Protein AF-A0A7S0CQR9-F1 (afdb_monomer_lite)

Foldseek 3Di:
DPDDDDPDDDDDPDDDDDPDDDDDPDDDDDPDDDDDPDDDDDQQWDDPPHNCWIQHNVPRDIDHPDDDDDQAKDFDDPVVPTQWIQGNVPRDIDHVDDDDDDDDDDPDDDDDPDDDDDPDDDDD

Organism: Micromonas pusilla (NCBI:txid38833)

Structure (mmCIF, N/CA/C/O backbone):
data_AF-A0A7S0CQR9-F1
#
_entry.id   AF-A0A7S0CQR9-F1
#
loop_
_atom_site.group_PDB
_atom_site.id
_atom_site.type_symbol
_atom_site.label_atom_id
_atom_site.label_alt_id
_atom_site.label_comp_id
_atom_site.label_asym_id
_atom_site.label_entity_id
_atom_site.label_seq_id
_atom_site.pdbx_PDB_ins_code
_atom_site.Cartn_x
_atom_site.Cartn_y
_atom_site.Cartn_z
_atom_site.occupancy
_atom_site.B_iso_or_equiv
_atom_site.auth_seq_id
_atom_site.auth_comp_id
_atom_site.auth_asym_id
_atom_site.auth_atom_id
_atom_site.pdbx_PDB_model_num
ATOM 1 N N . SER A 1 1 ? -18.674 10.642 45.668 1.00 61.38 1 SER A N 1
ATOM 2 C CA . SER A 1 1 ? -17.948 9.730 44.762 1.00 61.38 1 SER A CA 1
ATOM 3 C C . SER A 1 1 ? -18.359 10.062 43.339 1.00 61.38 1 SER A C 1
ATOM 5 O O . SER A 1 1 ? -19.557 10.172 43.115 1.00 61.38 1 SER A O 1
ATOM 7 N N . SER A 1 2 ? -17.410 10.279 42.424 1.00 82.88 2 SER A N 1
ATOM 8 C CA . SER A 1 2 ? -17.645 10.607 41.001 1.00 82.88 2 SER A CA 1
ATOM 9 C C . SER A 1 2 ? -17.202 9.485 40.050 1.00 82.88 2 SER A C 1
ATOM 11 O O . SER A 1 2 ? -17.014 9.720 38.861 1.00 82.88 2 SER A O 1
ATOM 13 N N . THR A 1 3 ? -17.030 8.266 40.569 1.00 88.06 3 THR A N 1
ATOM 14 C CA . THR A 1 3 ? -16.577 7.097 39.804 1.00 88.06 3 THR A CA 1
ATOM 15 C C . THR A 1 3 ? -17.682 6.049 39.764 1.00 88.06 3 THR A C 1
ATOM 17 O O . THR A 1 3 ? -18.196 5.652 40.812 1.00 88.06 3 THR A O 1
ATOM 20 N N . LEU A 1 4 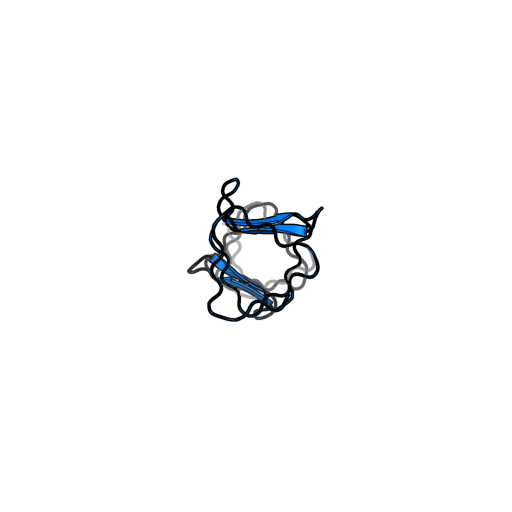? -18.024 5.577 38.564 1.00 89.38 4 LEU A N 1
ATOM 21 C CA . LEU A 1 4 ? -18.884 4.413 38.371 1.00 89.38 4 LEU A CA 1
ATOM 22 C C . LEU A 1 4 ? -18.016 3.149 38.348 1.00 89.38 4 LEU A C 1
ATOM 24 O O . LEU A 1 4 ? -17.165 3.001 37.476 1.00 89.38 4 LEU A O 1
ATOM 28 N N . ALA A 1 5 ? -18.236 2.238 39.293 1.00 93.56 5 ALA A N 1
ATOM 29 C CA . ALA A 1 5 ? -17.612 0.919 39.287 1.00 93.56 5 ALA A CA 1
ATOM 30 C C . ALA A 1 5 ? -18.598 -0.110 38.726 1.00 93.56 5 ALA A C 1
ATOM 32 O O . ALA A 1 5 ? -19.693 -0.278 39.262 1.00 93.56 5 ALA A O 1
ATOM 33 N N . VAL A 1 6 ? -18.202 -0.812 37.665 1.00 93.56 6 VAL A N 1
ATOM 34 C CA . VAL A 1 6 ? -18.960 -1.929 37.090 1.00 93.56 6 VAL A CA 1
ATOM 35 C C . VAL A 1 6 ? -18.091 -3.176 37.203 1.00 93.56 6 VAL A C 1
ATOM 37 O O . VAL A 1 6 ? -17.028 -3.249 36.597 1.00 93.56 6 VAL A O 1
ATOM 40 N N . THR A 1 7 ? -18.513 -4.144 38.013 1.00 94.62 7 THR A N 1
ATOM 41 C CA . THR A 1 7 ? -17.759 -5.387 38.267 1.00 94.62 7 THR A CA 1
ATOM 42 C C . THR A 1 7 ? -18.181 -6.546 37.361 1.00 94.62 7 THR A C 1
ATOM 44 O O . THR A 1 7 ? -17.536 -7.591 37.368 1.00 94.62 7 THR A O 1
ATOM 47 N N . GLY A 1 8 ? -19.260 -6.370 36.591 1.00 94.50 8 GLY A N 1
ATOM 48 C CA . GLY A 1 8 ? -19.802 -7.355 35.656 1.00 94.50 8 GLY A CA 1
ATOM 49 C C . GLY A 1 8 ? -19.966 -6.802 34.239 1.00 94.50 8 GLY A C 1
ATOM 50 O O . GLY A 1 8 ? -19.388 -5.779 33.880 1.00 94.50 8 GLY A O 1
ATOM 51 N N . ALA A 1 9 ? -20.771 -7.483 33.422 1.00 94.00 9 ALA A N 1
ATOM 52 C CA . ALA A 1 9 ? -21.073 -7.031 32.068 1.00 94.00 9 ALA A CA 1
ATOM 53 C C . ALA A 1 9 ? -22.022 -5.819 32.074 1.00 94.00 9 ALA A C 1
ATOM 55 O O . ALA A 1 9 ? -22.973 -5.768 32.853 1.00 94.00 9 ALA A O 1
ATOM 56 N N . ALA A 1 10 ? -21.799 -4.880 31.154 1.00 94.56 10 ALA A N 1
ATOM 57 C CA . ALA A 1 10 ? -22.720 -3.789 30.853 1.00 94.56 10 ALA A CA 1
ATOM 58 C C . ALA A 1 10 ? -23.234 -3.937 29.415 1.00 94.56 10 ALA A C 1
ATOM 60 O O . ALA A 1 10 ? -22.466 -4.248 28.509 1.00 94.56 10 ALA A O 1
ATOM 61 N N . THR A 1 11 ? -24.531 -3.718 29.199 1.00 95.81 11 THR A N 1
ATOM 62 C CA . THR A 1 11 ? -25.148 -3.659 27.863 1.00 95.81 11 THR A CA 1
ATOM 63 C C . THR A 1 11 ? -25.807 -2.298 27.697 1.00 95.81 11 THR A C 1
ATOM 65 O O . THR A 1 11 ? -26.600 -1.896 28.546 1.00 95.81 11 THR A O 1
ATOM 68 N N . LEU A 1 12 ? -25.485 -1.589 26.614 1.00 95.06 12 LEU A N 1
ATOM 69 C CA . LEU A 1 12 ? -26.141 -0.339 26.236 1.00 95.06 12 LEU A CA 1
ATOM 70 C C . LEU A 1 12 ? -27.005 -0.610 25.004 1.00 95.06 12 LEU A C 1
ATOM 72 O O . LEU A 1 12 ? -26.518 -1.133 24.007 1.00 95.06 12 LEU A O 1
ATOM 76 N N . SER A 1 13 ? -28.291 -0.265 25.072 1.00 96.56 13 SER A N 1
ATOM 77 C CA . SER A 1 13 ? -29.242 -0.449 23.964 1.00 96.56 13 SER A CA 1
ATOM 78 C C . SER A 1 13 ? -29.114 0.610 22.863 1.00 96.56 13 SER A C 1
ATOM 80 O O . SER A 1 13 ? -29.797 0.527 21.846 1.00 96.56 13 SER A O 1
ATOM 82 N N . SER A 1 14 ? -28.271 1.618 23.082 1.00 96.25 14 SER A N 1
ATOM 83 C CA . SER A 1 14 ? -28.043 2.751 22.189 1.00 96.25 14 SER A CA 1
ATOM 84 C C . SER A 1 14 ? -26.584 3.217 22.306 1.00 96.25 14 SER A C 1
ATOM 86 O O . SER A 1 14 ? -25.725 2.494 22.813 1.00 96.25 14 SER A O 1
ATOM 88 N N . THR A 1 15 ? -26.291 4.420 21.829 1.00 94.38 15 THR A N 1
ATOM 89 C CA . THR A 1 15 ? -24.947 4.991 21.741 1.00 94.38 15 THR A CA 1
ATOM 90 C C . THR A 1 15 ? -24.331 5.291 23.110 1.00 94.38 15 THR A C 1
ATOM 92 O O . THR A 1 15 ? -24.986 5.834 23.999 1.00 94.38 15 THR A O 1
ATOM 95 N N . LEU A 1 16 ? -23.030 5.018 23.239 1.00 95.00 16 LEU A N 1
ATOM 96 C CA . LEU A 1 16 ? -22.180 5.545 24.304 1.00 95.00 16 LEU A CA 1
ATOM 97 C C . LEU A 1 16 ? -21.425 6.777 23.796 1.00 95.00 16 LEU A C 1
ATOM 99 O O . LEU A 1 16 ? -20.632 6.666 22.863 1.00 95.00 16 LEU A O 1
ATOM 103 N N . GLY A 1 17 ? -21.645 7.935 24.414 1.00 95.75 17 GLY A N 1
ATOM 104 C CA . GLY A 1 17 ? -20.797 9.111 24.218 1.00 95.75 17 GLY A CA 1
ATOM 105 C C . GLY A 1 17 ? -19.679 9.148 25.257 1.00 95.75 17 GLY A C 1
ATOM 106 O O . GLY A 1 17 ? -19.954 9.016 26.447 1.00 95.75 17 GLY A O 1
ATOM 107 N N . VAL A 1 18 ? -18.436 9.355 24.819 1.00 96.00 18 VAL A N 1
ATOM 108 C CA . VAL A 1 18 ? -17.288 9.633 25.695 1.00 96.00 18 VAL A CA 1
ATOM 109 C C . VAL A 1 18 ? -16.643 10.926 25.211 1.00 96.00 18 VAL A C 1
ATOM 111 O O . VAL A 1 18 ? -16.264 11.021 24.047 1.00 96.00 18 VAL A O 1
ATOM 114 N N . THR A 1 19 ? -16.577 11.939 26.073 1.00 95.25 19 THR A N 1
ATOM 115 C CA . THR A 1 19 ? -16.032 13.265 25.729 1.00 95.25 19 THR A CA 1
ATOM 116 C C . THR A 1 19 ? -14.516 13.340 25.874 1.00 95.25 19 THR A C 1
ATOM 118 O O . THR A 1 19 ? -13.880 14.125 25.178 1.00 95.25 19 THR A O 1
ATOM 121 N N . ASP A 1 20 ? -13.956 12.507 26.750 1.00 94.44 20 ASP A N 1
ATOM 122 C CA . ASP A 1 20 ? -12.528 12.451 27.057 1.00 94.44 20 ASP A CA 1
ATOM 123 C C . ASP A 1 20 ? -11.891 11.148 26.531 1.00 94.44 20 ASP A C 1
ATOM 125 O O . ASP A 1 20 ? -12.428 10.462 25.658 1.00 94.44 20 ASP A O 1
ATOM 129 N N . ALA A 1 21 ? -10.717 10.788 27.054 1.00 94.56 21 ALA A N 1
ATOM 130 C CA . ALA A 1 21 ? -10.001 9.582 26.660 1.00 94.56 21 ALA A CA 1
ATOM 131 C C . ALA A 1 21 ? -10.673 8.294 27.168 1.00 94.56 21 ALA A C 1
ATOM 133 O O . ALA A 1 21 ? -11.189 8.223 28.282 1.00 94.56 21 ALA A O 1
ATOM 134 N N . THR A 1 22 ? -10.580 7.235 26.362 1.00 95.88 22 THR A N 1
ATOM 135 C CA . THR A 1 22 ? -10.940 5.866 26.750 1.00 95.88 22 THR A CA 1
ATOM 136 C C . THR A 1 22 ? -9.687 4.996 26.750 1.00 95.88 22 THR A C 1
ATOM 138 O O . THR A 1 22 ? -8.963 4.971 25.757 1.00 95.88 22 THR A O 1
ATOM 141 N N . THR A 1 23 ? -9.462 4.238 27.824 1.00 96.06 23 THR A N 1
ATOM 142 C CA . THR A 1 23 ? -8.408 3.214 27.896 1.00 96.06 23 THR A CA 1
ATOM 143 C C . THR A 1 23 ? -9.048 1.833 27.969 1.00 96.06 23 THR A C 1
ATOM 145 O O . THR A 1 23 ? -9.874 1.574 28.842 1.00 96.06 23 THR A O 1
ATOM 148 N N . LEU A 1 24 ? -8.647 0.933 27.072 1.00 95.25 24 LEU A N 1
ATOM 149 C CA . LEU A 1 24 ? -9.061 -0.470 27.056 1.00 95.25 24 LEU A CA 1
ATOM 150 C C . LEU A 1 24 ? -7.831 -1.340 27.326 1.00 95.25 24 LEU A C 1
ATOM 152 O O . LEU A 1 24 ? -6.872 -1.313 26.565 1.00 95.25 24 LEU A O 1
ATOM 156 N N . GLN A 1 25 ? -7.862 -2.124 28.403 1.00 94.81 25 GLN A N 1
ATOM 157 C CA . GLN A 1 25 ? -6.726 -2.963 28.822 1.00 94.81 25 GLN A CA 1
ATOM 158 C C . GLN A 1 25 ? -6.586 -4.260 28.002 1.00 94.81 25 GLN A C 1
ATOM 160 O O . GLN A 1 25 ? -5.654 -5.032 28.211 1.00 94.81 25 GLN A O 1
ATOM 165 N N . SER A 1 26 ? -7.544 -4.541 27.119 1.00 94.56 26 SER A N 1
ATOM 166 C CA . SER A 1 26 ? -7.613 -5.768 26.326 1.00 94.56 26 SER A CA 1
ATOM 167 C C . SER A 1 26 ? -8.172 -5.466 24.930 1.00 94.56 26 SER A C 1
ATOM 169 O O . SER A 1 26 ? -8.017 -4.363 24.413 1.00 94.56 26 SER A O 1
ATOM 171 N N . THR A 1 27 ? -8.803 -6.450 24.297 1.00 93.88 27 THR A N 1
ATOM 172 C CA . THR A 1 27 ? -9.274 -6.365 22.913 1.00 93.88 27 THR A CA 1
ATOM 173 C C . THR A 1 27 ? -10.572 -5.569 22.799 1.00 93.88 27 THR A C 1
ATOM 175 O O . THR A 1 27 ? -11.485 -5.727 23.607 1.00 93.88 27 THR A O 1
ATOM 178 N N . LEU A 1 28 ? -10.675 -4.771 21.735 1.00 95.31 28 LEU A N 1
ATOM 179 C CA . LEU A 1 28 ? -11.926 -4.196 21.253 1.00 95.31 28 LEU A CA 1
ATOM 180 C C . LEU A 1 28 ? -12.390 -4.972 20.017 1.00 95.31 28 LEU A C 1
ATOM 182 O O . LEU A 1 28 ? -11.712 -4.960 18.992 1.00 95.31 28 LEU A O 1
ATOM 186 N N . ALA A 1 29 ? -13.545 -5.627 20.098 1.00 95.94 29 ALA A N 1
ATOM 187 C CA . ALA A 1 29 ? -14.201 -6.195 18.926 1.00 95.94 29 ALA A CA 1
ATOM 188 C C . ALA A 1 29 ? -15.168 -5.160 18.335 1.00 95.94 29 ALA A C 1
ATOM 190 O O . ALA A 1 29 ? -16.064 -4.685 19.031 1.00 95.94 29 ALA A O 1
ATOM 191 N N . VAL A 1 30 ? -15.004 -4.832 17.053 1.00 96.50 30 VAL A N 1
ATOM 192 C CA . VAL A 1 30 ? -15.915 -3.953 16.308 1.00 96.50 30 VAL A CA 1
ATOM 193 C C . VAL A 1 30 ? -16.469 -4.740 15.128 1.00 96.50 30 VAL A C 1
ATOM 195 O O . VAL A 1 30 ? -15.711 -5.213 14.287 1.00 96.50 30 VAL A O 1
ATOM 198 N N . THR A 1 31 ? -17.786 -4.925 15.086 1.00 95.25 31 THR A N 1
ATOM 199 C CA . THR A 1 31 ? -18.470 -5.653 14.001 1.00 95.25 31 THR A CA 1
ATOM 200 C C . THR A 1 31 ? -18.837 -4.749 12.826 1.00 95.25 31 THR A C 1
ATOM 202 O O . THR A 1 31 ? -18.991 -5.229 11.706 1.00 95.25 31 THR A O 1
ATOM 205 N N . GLY A 1 32 ? -18.999 -3.450 13.087 1.00 95.50 32 GLY A N 1
ATOM 206 C CA . GLY A 1 32 ? -19.281 -2.427 12.086 1.00 95.50 32 GLY A CA 1
ATOM 207 C C . GLY A 1 32 ? -18.027 -1.711 11.586 1.00 95.50 32 GLY A C 1
ATOM 208 O O . GLY A 1 32 ? -16.901 -2.181 11.738 1.00 95.50 32 GLY A O 1
ATOM 209 N N . ALA A 1 33 ? -18.238 -0.539 10.990 1.00 95.94 33 ALA A N 1
ATOM 210 C CA . ALA A 1 33 ? -17.154 0.332 10.558 1.00 95.94 33 ALA A CA 1
ATOM 211 C C . ALA A 1 33 ? -16.523 1.084 11.741 1.00 95.94 33 ALA A C 1
ATOM 213 O O . ALA A 1 33 ? -17.214 1.482 12.679 1.00 95.94 33 ALA A O 1
ATOM 214 N N . THR A 1 34 ? -15.220 1.338 11.636 1.00 97.06 34 THR A N 1
ATOM 215 C CA . THR A 1 34 ? -14.465 2.193 12.558 1.00 97.06 34 THR A CA 1
ATOM 216 C C . THR A 1 34 ? -14.016 3.448 11.818 1.00 97.06 34 THR A C 1
ATOM 218 O O . THR A 1 34 ? -13.395 3.344 10.761 1.00 97.06 34 THR A O 1
ATOM 221 N N . THR A 1 35 ? -14.268 4.621 12.400 1.00 97.19 35 THR A N 1
ATOM 222 C CA . THR A 1 35 ? -13.768 5.910 11.902 1.00 97.19 35 THR A CA 1
ATOM 223 C C . THR A 1 35 ? -12.835 6.525 12.938 1.00 97.19 35 THR A C 1
ATOM 225 O O . THR A 1 35 ? -13.222 6.696 14.092 1.00 97.19 35 THR A O 1
ATOM 228 N N . LEU A 1 36 ? -11.620 6.886 12.522 1.00 96.88 36 LEU A N 1
ATOM 229 C CA . LEU A 1 36 ? -10.649 7.634 13.321 1.00 96.88 36 LEU A CA 1
ATOM 230 C C . LEU A 1 36 ? -10.417 8.981 12.633 1.00 96.88 36 LEU A C 1
ATOM 232 O O . LEU A 1 36 ? -10.019 9.017 11.473 1.00 96.88 36 LEU A O 1
ATOM 236 N N . SER A 1 37 ? -10.703 10.086 13.321 1.00 96.44 37 SER A N 1
ATOM 237 C CA . SER A 1 37 ? -10.607 11.441 12.751 1.00 96.44 37 SER A CA 1
ATOM 238 C C . SER A 1 37 ? -9.189 12.019 12.754 1.00 96.44 37 SER A C 1
ATOM 240 O O . SER A 1 37 ? -8.953 13.072 12.169 1.00 96.44 37 SER A O 1
ATOM 242 N N . SER A 1 38 ? -8.257 11.350 13.430 1.00 96.62 38 SER A N 1
ATOM 243 C CA . SER A 1 38 ? -6.867 11.771 13.583 1.00 96.62 38 SER A CA 1
ATOM 244 C C . SER A 1 38 ? -5.936 10.568 13.390 1.00 96.62 38 SER A C 1
ATOM 246 O O . SER A 1 38 ? -6.281 9.598 12.716 1.00 96.62 38 SER A O 1
ATOM 248 N N . THR A 1 39 ? -4.736 10.629 13.950 1.00 96.12 39 THR A N 1
ATOM 249 C CA . THR A 1 39 ? -3.701 9.613 13.786 1.00 96.12 39 THR A CA 1
ATOM 250 C C . THR A 1 39 ? -4.032 8.307 14.512 1.00 96.12 39 THR A C 1
ATOM 252 O O . THR A 1 39 ? -4.604 8.288 15.602 1.00 96.12 39 THR A O 1
ATOM 255 N N . LEU A 1 40 ? -3.624 7.193 13.899 1.00 96.44 40 LEU A N 1
ATOM 256 C CA . LEU A 1 40 ? -3.617 5.866 14.504 1.00 96.44 40 LEU A CA 1
ATOM 257 C C . LEU A 1 40 ? -2.166 5.449 14.760 1.00 96.44 40 LEU A C 1
ATOM 259 O O . LEU A 1 40 ? -1.395 5.279 13.817 1.00 96.44 40 LEU A O 1
ATOM 263 N N . GLY A 1 41 ? -1.799 5.265 16.027 1.00 96.44 41 GLY A N 1
ATOM 264 C CA . GLY A 1 41 ? -0.532 4.641 16.404 1.00 96.44 41 GLY A CA 1
ATOM 265 C C . GLY A 1 41 ? -0.675 3.122 16.452 1.00 96.44 41 GLY A C 1
ATOM 266 O O . GLY A 1 41 ? -1.547 2.611 17.151 1.00 96.44 41 GLY A O 1
ATOM 267 N N . VAL A 1 42 ? 0.186 2.396 15.737 1.00 97.00 42 VAL A N 1
ATOM 268 C CA . VAL A 1 42 ? 0.233 0.927 15.767 1.00 97.00 42 VAL A CA 1
ATOM 269 C C . VAL A 1 42 ? 1.657 0.493 16.089 1.00 97.00 42 VAL A C 1
ATOM 271 O O . VAL A 1 42 ? 2.585 0.820 15.358 1.00 97.00 42 VAL A O 1
ATOM 274 N N . THR A 1 43 ? 1.837 -0.223 17.198 1.00 96.69 43 THR A N 1
ATOM 275 C CA . THR A 1 43 ? 3.147 -0.748 17.626 1.00 96.69 43 THR A CA 1
ATOM 276 C C . THR A 1 43 ? 3.424 -2.150 17.085 1.00 96.69 43 THR A C 1
ATOM 278 O O . THR A 1 43 ? 4.578 -2.531 16.912 1.00 96.69 43 THR A O 1
ATOM 281 N N . GLY A 1 44 ? 2.367 -2.925 16.831 1.00 97.88 44 GLY A N 1
ATOM 282 C CA . GLY A 1 44 ? 2.438 -4.236 16.191 1.00 97.88 44 GLY A CA 1
ATOM 283 C C . GLY A 1 44 ? 2.334 -4.163 14.666 1.00 97.88 44 GLY A C 1
ATOM 284 O O . GLY A 1 44 ? 2.250 -3.092 14.071 1.00 97.88 44 GLY A O 1
ATOM 285 N N . ASN A 1 45 ? 2.310 -5.329 14.023 1.00 98.31 45 ASN A N 1
ATOM 286 C CA . ASN A 1 45 ? 2.080 -5.413 12.581 1.00 98.31 45 ASN A CA 1
ATOM 287 C C . ASN A 1 45 ? 0.655 -4.961 12.234 1.00 98.31 45 ASN A C 1
ATOM 289 O O . ASN A 1 45 ? -0.304 -5.352 12.902 1.00 98.31 45 ASN A O 1
ATOM 293 N N . VAL A 1 46 ? 0.500 -4.234 11.128 1.00 98.38 46 VAL A N 1
ATOM 294 C CA . VAL A 1 46 ? -0.813 -4.053 10.497 1.00 98.38 46 VAL A CA 1
ATOM 295 C C . VAL A 1 46 ? -1.039 -5.271 9.615 1.00 98.38 46 VAL A C 1
ATOM 297 O O . VAL A 1 46 ? -0.308 -5.448 8.650 1.00 98.38 46 VAL A O 1
ATOM 300 N N . ASN A 1 47 ? -2.004 -6.127 9.947 1.00 97.81 47 ASN A N 1
ATOM 301 C CA . ASN A 1 47 ? -2.314 -7.338 9.185 1.00 97.81 47 ASN A CA 1
ATOM 302 C C . ASN A 1 47 ? -3.792 -7.338 8.788 1.00 97.81 47 ASN A C 1
ATOM 304 O O . ASN A 1 47 ? -4.674 -7.470 9.635 1.00 97.81 47 ASN A O 1
ATOM 308 N N . VAL A 1 48 ? -4.058 -7.198 7.492 1.00 97.94 48 VAL A N 1
ATOM 309 C CA . VAL A 1 48 ? -5.413 -7.190 6.943 1.00 97.94 48 VAL A CA 1
ATOM 310 C C . VAL A 1 48 ? -5.743 -8.552 6.350 1.00 97.94 48 VAL A C 1
ATOM 312 O O . VAL A 1 48 ? -5.027 -9.066 5.486 1.00 97.94 48 VAL A O 1
ATOM 315 N N . ASN A 1 49 ? -6.888 -9.096 6.776 1.00 96.81 49 ASN A N 1
ATOM 316 C CA . ASN A 1 49 ? -7.476 -10.327 6.245 1.00 96.81 49 ASN A CA 1
ATOM 317 C C . ASN A 1 49 ? -6.474 -11.496 6.203 1.00 96.81 49 ASN A C 1
ATOM 319 O O . ASN A 1 49 ? -6.337 -12.169 5.181 1.00 96.81 49 ASN A O 1
ATOM 323 N N . SER A 1 50 ? -5.747 -11.687 7.308 1.00 96.31 50 SER A N 1
ATOM 324 C CA . SER A 1 50 ? -4.791 -12.784 7.495 1.00 96.31 50 SER A CA 1
ATOM 325 C C . SER A 1 50 ? -3.676 -12.829 6.440 1.00 96.31 50 SER A C 1
ATOM 327 O O . SER A 1 50 ? -3.371 -13.883 5.892 1.00 96.31 50 SER A O 1
ATOM 329 N N . GLY A 1 51 ? -3.046 -11.685 6.167 1.00 96.88 51 GLY A N 1
ATOM 330 C CA . GLY A 1 51 ? -1.813 -11.593 5.381 1.00 96.88 51 GLY A CA 1
ATOM 331 C C . GLY A 1 51 ? -1.970 -11.007 3.979 1.00 96.88 51 GLY A C 1
ATOM 332 O O . GLY A 1 51 ? -0.985 -10.916 3.253 1.00 96.88 51 GLY A O 1
ATOM 333 N N . LYS A 1 52 ? -3.176 -10.591 3.572 1.00 98.00 52 LYS A N 1
ATOM 334 C CA . LYS A 1 52 ? -3.400 -10.050 2.216 1.00 98.00 52 LYS A CA 1
ATOM 335 C C . LYS A 1 52 ? -2.749 -8.684 2.012 1.00 98.00 52 LYS A C 1
ATOM 337 O O . LYS A 1 52 ? -2.321 -8.372 0.902 1.00 98.00 52 LYS A O 1
ATOM 342 N N . PHE A 1 53 ? -2.668 -7.907 3.086 1.00 98.44 53 PHE A N 1
ATOM 343 C CA . PHE A 1 53 ? -1.893 -6.678 3.175 1.00 98.44 53 PHE A CA 1
ATOM 344 C C . PHE A 1 53 ? -1.251 -6.613 4.560 1.00 98.44 53 PHE A C 1
ATOM 346 O O . PHE A 1 53 ? -1.960 -6.668 5.570 1.00 98.44 53 PHE A O 1
ATOM 353 N N . VAL A 1 54 ? 0.080 -6.545 4.604 1.00 98.44 54 VAL A N 1
ATOM 354 C CA . VAL A 1 54 ? 0.843 -6.509 5.856 1.00 98.44 54 VAL A CA 1
ATOM 355 C C . VAL A 1 54 ? 1.847 -5.371 5.837 1.00 98.44 54 VAL A C 1
ATOM 357 O O . VAL A 1 54 ? 2.635 -5.280 4.902 1.00 98.44 54 VAL A O 1
ATOM 360 N N . VAL A 1 55 ? 1.873 -4.571 6.904 1.00 98.44 55 VAL A N 1
ATOM 361 C CA . VAL A 1 55 ? 3.008 -3.700 7.238 1.00 98.44 55 VAL A CA 1
ATOM 362 C C . VAL A 1 55 ? 3.715 -4.293 8.449 1.00 98.44 55 VAL A C 1
ATOM 364 O O . VAL A 1 55 ? 3.110 -4.465 9.512 1.00 98.44 55 VAL A O 1
ATOM 367 N N . THR A 1 56 ? 4.988 -4.641 8.274 1.00 98.25 56 THR A N 1
ATOM 368 C CA . THR A 1 56 ? 5.800 -5.277 9.318 1.00 98.25 56 THR A CA 1
ATOM 369 C C . THR A 1 56 ? 6.413 -4.215 10.228 1.00 98.25 56 THR A C 1
ATOM 371 O O . THR A 1 56 ? 7.163 -3.363 9.765 1.00 98.25 56 THR A O 1
ATOM 374 N N . ALA A 1 57 ? 6.139 -4.271 11.531 1.00 98.25 57 ALA A N 1
ATOM 375 C CA . ALA A 1 57 ? 6.534 -3.230 12.482 1.00 98.25 57 ALA A CA 1
ATOM 376 C C . ALA A 1 57 ? 8.055 -3.074 12.636 1.00 98.25 57 ALA A C 1
ATOM 378 O O . ALA A 1 57 ? 8.543 -1.973 12.864 1.00 98.25 57 ALA A O 1
ATOM 379 N N . SER A 1 58 ? 8.820 -4.160 12.493 1.00 97.81 58 SER A N 1
ATOM 380 C CA . SER A 1 58 ? 10.271 -4.139 12.719 1.00 97.81 58 SER A CA 1
ATOM 381 C C . SER A 1 58 ? 11.074 -3.432 11.625 1.00 97.81 58 SER A C 1
ATOM 383 O O . SER A 1 58 ? 12.226 -3.080 11.864 1.00 97.81 58 SER A O 1
ATOM 385 N N . ASN A 1 59 ? 10.508 -3.250 10.429 1.00 97.12 59 ASN A N 1
ATOM 386 C CA . ASN A 1 59 ? 11.221 -2.673 9.284 1.00 97.12 59 ASN A CA 1
ATOM 387 C C . ASN A 1 59 ? 10.359 -1.786 8.368 1.00 97.12 59 ASN A C 1
ATOM 389 O O . ASN A 1 59 ? 10.891 -1.193 7.438 1.00 97.12 59 ASN A O 1
ATOM 393 N N . GLY A 1 60 ? 9.048 -1.689 8.599 1.00 97.75 60 GLY A N 1
ATOM 394 C CA . GLY A 1 60 ? 8.124 -0.920 7.763 1.00 97.75 60 GLY A CA 1
ATOM 395 C C . GLY A 1 60 ? 7.833 -1.542 6.394 1.00 97.75 60 GLY A C 1
ATOM 396 O O . GLY A 1 60 ? 7.119 -0.939 5.592 1.00 97.75 60 GLY A O 1
ATOM 397 N N . ASN A 1 61 ? 8.345 -2.744 6.105 1.00 97.81 61 ASN A N 1
ATOM 398 C CA . ASN A 1 61 ? 8.130 -3.384 4.813 1.00 97.81 61 ASN A CA 1
ATOM 399 C C . ASN A 1 61 ? 6.650 -3.706 4.616 1.00 97.81 61 ASN A C 1
ATOM 401 O O . ASN A 1 61 ? 5.982 -4.230 5.514 1.00 97.81 61 ASN A O 1
ATOM 405 N N . THR A 1 62 ? 6.174 -3.440 3.402 1.00 98.31 62 THR A N 1
ATOM 406 C CA . THR A 1 62 ? 4.806 -3.737 2.982 1.00 98.31 62 THR A CA 1
ATOM 407 C C . THR A 1 62 ? 4.787 -4.990 2.114 1.00 98.31 62 THR A C 1
ATOM 409 O O . THR A 1 62 ? 5.490 -5.058 1.108 1.00 98.31 62 THR A O 1
ATOM 412 N N . ALA A 1 63 ? 3.961 -5.968 2.479 1.00 98.25 63 ALA A N 1
ATOM 413 C CA . ALA A 1 63 ? 3.666 -7.141 1.664 1.00 98.25 63 ALA A CA 1
ATOM 414 C C . ALA A 1 63 ? 2.225 -7.067 1.147 1.00 98.25 63 ALA A C 1
ATOM 416 O O . ALA A 1 63 ? 1.288 -6.856 1.921 1.00 98.25 63 ALA A O 1
ATOM 417 N N . ILE A 1 64 ? 2.053 -7.258 -0.163 1.00 98.19 64 ILE A N 1
ATOM 418 C CA . ILE A 1 64 ? 0.755 -7.307 -0.844 1.00 98.19 64 ILE A CA 1
ATOM 419 C C . ILE A 1 64 ? 0.669 -8.668 -1.525 1.00 98.19 64 ILE A C 1
ATOM 421 O O . ILE A 1 64 ? 1.442 -8.951 -2.435 1.00 98.19 64 ILE A O 1
ATOM 425 N N . ALA A 1 65 ? -0.249 -9.522 -1.071 1.00 97.94 65 ALA A N 1
ATOM 426 C CA . ALA A 1 65 ? -0.386 -10.874 -1.620 1.00 97.94 65 ALA A CA 1
ATOM 427 C C . ALA A 1 65 ? -1.104 -10.898 -2.984 1.00 97.94 65 ALA A C 1
ATOM 429 O O . ALA A 1 65 ? -1.003 -11.875 -3.720 1.00 97.94 65 ALA A O 1
ATOM 430 N N . GLY A 1 66 ? -1.865 -9.845 -3.294 1.00 97.38 66 GLY A N 1
ATOM 431 C CA . GLY A 1 66 ? -2.522 -9.656 -4.587 1.00 97.38 66 GLY A CA 1
ATOM 432 C C . GLY A 1 66 ? -1.703 -8.802 -5.557 1.00 97.38 66 GLY A C 1
ATOM 433 O O . GLY A 1 66 ? -0.521 -8.538 -5.354 1.00 97.38 66 GLY A O 1
ATOM 434 N N . THR A 1 67 ? -2.357 -8.326 -6.614 1.00 96.88 67 THR A N 1
ATOM 435 C CA . THR A 1 67 ? -1.757 -7.390 -7.572 1.00 96.88 67 THR A CA 1
ATOM 436 C C . THR A 1 67 ? -1.712 -5.975 -6.996 1.00 96.88 67 THR A C 1
ATOM 438 O O . THR A 1 67 ? -2.728 -5.453 -6.540 1.00 96.88 67 THR A O 1
ATOM 441 N N . LEU A 1 68 ? -0.547 -5.328 -7.072 1.00 96.31 68 LEU A N 1
ATOM 442 C CA . LEU A 1 68 ? -0.417 -3.887 -6.862 1.00 96.31 68 LEU A CA 1
ATOM 443 C C . LEU A 1 68 ? -0.746 -3.149 -8.168 1.00 96.31 68 LEU A C 1
ATOM 445 O O . LEU A 1 68 ? -0.087 -3.373 -9.180 1.00 96.31 68 LEU A O 1
ATOM 449 N N . ALA A 1 69 ? -1.732 -2.251 -8.136 1.00 95.69 69 ALA A N 1
ATOM 450 C CA . ALA A 1 69 ? -2.061 -1.363 -9.250 1.00 95.69 69 ALA A CA 1
ATOM 451 C C . ALA A 1 69 ? -1.661 0.083 -8.913 1.00 95.69 69 ALA A C 1
ATOM 453 O O . ALA A 1 69 ? -2.283 0.718 -8.062 1.00 95.69 69 ALA A O 1
ATOM 454 N N . ALA A 1 70 ? -0.630 0.603 -9.582 1.00 95.56 70 ALA A N 1
ATOM 455 C CA . ALA A 1 70 ? -0.259 2.015 -9.525 1.00 95.56 70 ALA A CA 1
ATOM 456 C C . ALA A 1 70 ? -0.919 2.755 -10.699 1.00 95.56 70 ALA A C 1
ATOM 458 O O . ALA A 1 70 ? -0.614 2.475 -11.854 1.00 95.56 70 ALA A O 1
ATOM 459 N N . VAL A 1 71 ? -1.868 3.649 -10.400 1.00 95.62 71 VAL A N 1
ATOM 460 C CA . VAL A 1 71 ? -2.629 4.404 -11.421 1.00 95.62 71 VAL A CA 1
ATOM 461 C C . VAL A 1 71 ? -1.884 5.667 -11.871 1.00 95.62 71 VAL A C 1
ATOM 463 O O . VAL A 1 71 ? -2.025 6.103 -13.009 1.00 95.62 71 VAL A O 1
ATOM 466 N N . SER A 1 72 ? -1.077 6.236 -10.978 1.00 97.12 72 SER A N 1
ATOM 467 C CA . SER A 1 72 ? -0.143 7.324 -11.277 1.00 97.12 72 SER A CA 1
ATOM 468 C C . SER A 1 72 ? 1.259 6.765 -11.530 1.00 97.12 72 SER A C 1
ATOM 470 O O . SER A 1 72 ? 1.444 5.551 -11.602 1.00 97.12 72 SER A O 1
ATOM 472 N N . ASP A 1 73 ? 2.251 7.646 -11.663 1.00 97.19 73 ASP A N 1
ATOM 473 C CA . ASP A 1 73 ? 3.642 7.234 -11.834 1.00 97.19 73 ASP A CA 1
ATOM 474 C C . ASP A 1 73 ? 4.072 6.243 -10.749 1.00 97.19 73 ASP A C 1
ATOM 476 O O . ASP A 1 73 ? 3.882 6.477 -9.550 1.00 97.19 73 ASP A O 1
ATOM 480 N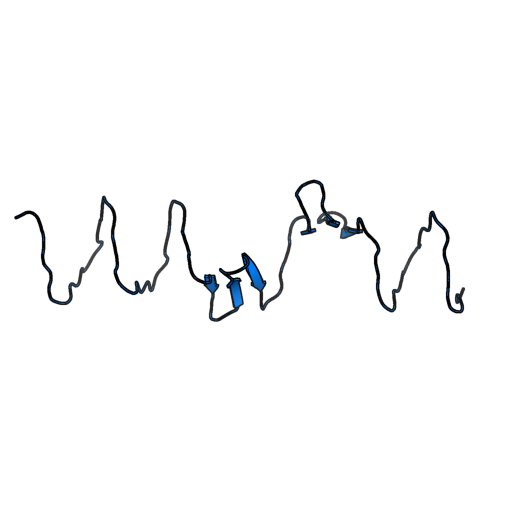 N . PHE A 1 74 ? 4.709 5.156 -11.169 1.00 97.75 74 PHE A N 1
ATOM 481 C CA . PHE A 1 74 ? 5.369 4.244 -10.249 1.00 97.75 74 PHE A CA 1
ATOM 482 C C . PHE A 1 74 ? 6.810 4.705 -10.051 1.00 97.75 74 PHE A C 1
ATOM 484 O O . PHE A 1 74 ? 7.551 4.850 -11.020 1.00 97.75 74 PHE A O 1
ATOM 491 N N . LYS A 1 75 ? 7.203 4.963 -8.803 1.00 97.06 75 LYS A N 1
ATOM 492 C CA . LYS A 1 75 ? 8.475 5.599 -8.445 1.00 97.06 75 LYS A CA 1
ATOM 493 C C . LYS A 1 75 ? 9.150 4.837 -7.311 1.00 97.06 75 LYS A C 1
ATOM 495 O O . LYS A 1 75 ? 8.513 4.548 -6.303 1.00 97.06 75 LYS A O 1
ATOM 500 N N . ILE A 1 76 ? 10.439 4.540 -7.462 1.00 97.25 76 ILE A N 1
ATOM 501 C CA . ILE A 1 76 ? 11.265 3.903 -6.430 1.00 97.25 76 ILE A CA 1
ATOM 502 C C . ILE A 1 76 ? 12.476 4.790 -6.145 1.00 97.25 76 ILE A C 1
ATOM 504 O O . ILE A 1 76 ? 13.275 5.055 -7.044 1.00 97.25 76 ILE A O 1
ATOM 508 N N . GLY A 1 77 ? 12.640 5.193 -4.887 1.00 96.06 77 GLY A N 1
ATOM 509 C CA . GLY A 1 77 ? 13.731 6.046 -4.412 1.00 96.06 77 GLY A CA 1
ATOM 510 C C . GLY A 1 77 ? 13.216 7.294 -3.699 1.00 96.06 77 GLY A C 1
ATOM 511 O O . GLY A 1 77 ? 12.018 7.438 -3.463 1.00 96.06 77 GLY A O 1
ATOM 512 N N . GLU A 1 78 ? 14.135 8.185 -3.338 1.00 96.00 78 GLU A N 1
ATOM 513 C CA . GLU A 1 78 ? 13.794 9.481 -2.749 1.00 96.00 78 GLU A CA 1
ATOM 514 C C . GLU A 1 78 ? 13.049 10.358 -3.764 1.00 96.00 78 GLU A C 1
ATOM 516 O O . GLU A 1 78 ? 13.341 10.322 -4.962 1.00 96.00 78 GLU A O 1
ATOM 521 N N . SER A 1 79 ? 12.090 11.154 -3.285 1.00 94.88 79 SER A N 1
ATOM 522 C CA . SER A 1 79 ? 11.324 12.075 -4.132 1.00 94.88 79 SER A CA 1
ATOM 523 C C . SER A 1 79 ? 12.260 13.056 -4.844 1.00 94.88 79 SER A C 1
ATOM 525 O O . SER A 1 79 ? 13.038 13.752 -4.191 1.00 94.88 79 SER A O 1
ATOM 527 N N . GLY A 1 80 ? 12.198 13.106 -6.177 1.00 93.69 80 GLY A N 1
ATOM 528 C CA . GLY A 1 80 ? 13.083 13.924 -7.014 1.00 93.69 80 GLY A CA 1
ATOM 529 C C . GLY A 1 80 ? 14.482 13.338 -7.250 1.00 93.69 80 GLY A C 1
ATOM 530 O O . GLY A 1 80 ? 15.311 13.976 -7.894 1.00 93.69 80 GLY A O 1
ATOM 531 N N . SER A 1 81 ? 14.778 12.148 -6.729 1.00 95.75 81 SER A N 1
ATOM 532 C CA . SER A 1 81 ? 16.013 11.388 -6.983 1.00 95.75 81 SER A CA 1
ATOM 533 C C . SER A 1 81 ? 15.711 9.902 -7.191 1.00 95.75 81 SER A C 1
ATOM 535 O O . SER A 1 81 ? 16.482 9.018 -6.793 1.00 95.75 81 SER A O 1
ATOM 537 N N . GLU A 1 82 ? 14.570 9.623 -7.821 1.00 97.25 82 GLU A N 1
ATOM 538 C CA . GLU A 1 82 ? 14.085 8.278 -8.078 1.00 97.25 82 GLU A CA 1
ATOM 539 C C . GLU A 1 82 ? 15.104 7.472 -8.909 1.00 97.25 82 GLU A C 1
ATOM 541 O O . GLU A 1 82 ? 15.744 7.958 -9.846 1.00 97.25 82 GLU A O 1
ATOM 546 N N . LYS A 1 83 ? 15.284 6.200 -8.551 1.00 97.38 83 LYS A N 1
ATOM 547 C CA . LYS A 1 83 ? 16.198 5.263 -9.223 1.00 97.38 83 LYS A CA 1
ATOM 548 C C . LYS A 1 83 ? 15.505 4.435 -10.299 1.00 97.38 83 LYS A C 1
ATOM 550 O O . LYS A 1 83 ? 16.162 4.002 -11.244 1.00 97.38 83 LYS A O 1
ATOM 555 N N . PHE A 1 84 ? 14.202 4.229 -10.146 1.00 98.06 84 PHE A N 1
ATOM 556 C CA . PHE A 1 84 ? 13.342 3.566 -11.115 1.00 98.06 84 PHE A CA 1
ATOM 557 C C . PHE A 1 84 ? 12.020 4.319 -11.194 1.00 98.06 84 PHE A C 1
ATOM 559 O O . PHE A 1 84 ? 11.382 4.542 -10.160 1.00 98.06 84 PHE A O 1
ATOM 566 N N . THR A 1 85 ? 11.603 4.695 -12.399 1.00 97.69 85 THR A N 1
ATOM 567 C CA . THR A 1 85 ? 10.290 5.303 -12.625 1.00 97.69 85 THR A CA 1
ATOM 568 C C . THR A 1 85 ? 9.584 4.680 -13.819 1.00 97.69 85 THR A C 1
ATOM 570 O O . THR A 1 85 ? 10.230 4.268 -14.780 1.00 97.69 85 THR A O 1
ATOM 573 N N . VAL A 1 86 ? 8.254 4.632 -13.763 1.00 98.06 86 VAL A N 1
ATOM 574 C CA . VAL A 1 86 ? 7.369 4.374 -14.903 1.00 98.06 86 VAL A CA 1
ATOM 575 C C . VAL A 1 86 ? 6.357 5.508 -14.954 1.00 98.06 86 VAL A C 1
ATOM 577 O O . 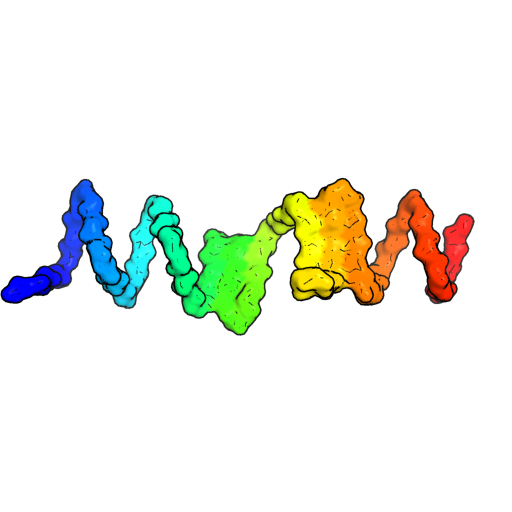VAL A 1 86 ? 5.587 5.684 -14.008 1.00 98.06 86 VAL A O 1
ATOM 580 N N . ALA A 1 87 ? 6.372 6.284 -16.035 1.00 97.81 87 ALA A N 1
ATOM 581 C CA . ALA A 1 87 ? 5.425 7.378 -16.228 1.00 97.81 87 ALA A CA 1
ATOM 582 C C . ALA A 1 87 ? 4.042 6.826 -16.602 1.00 97.81 87 ALA A C 1
ATOM 584 O O . ALA A 1 87 ? 3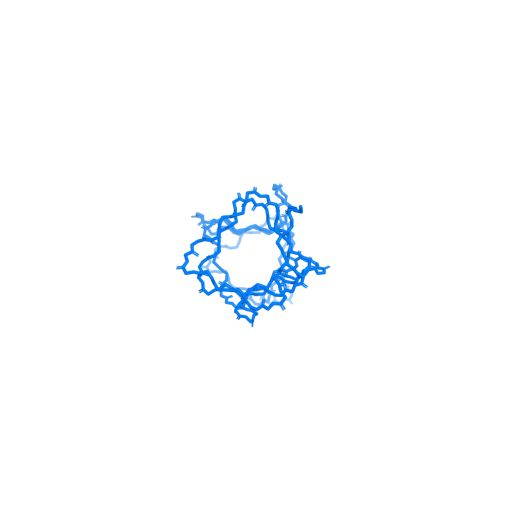.919 6.088 -17.580 1.00 97.81 87 ALA A O 1
ATOM 585 N N . ALA A 1 88 ? 2.991 7.209 -15.876 1.00 97.31 88 ALA A N 1
ATOM 586 C CA . ALA A 1 88 ? 1.645 6.670 -16.100 1.00 97.31 88 ALA A CA 1
ATOM 587 C C . ALA A 1 88 ? 1.056 7.047 -17.466 1.00 97.31 88 ALA A C 1
ATOM 589 O O . ALA A 1 88 ? 0.266 6.299 -18.035 1.00 97.31 88 ALA A O 1
ATOM 590 N N . THR A 1 89 ? 1.441 8.202 -18.008 1.00 97.06 89 THR A N 1
ATOM 591 C CA . THR A 1 89 ? 0.886 8.725 -19.264 1.00 97.06 89 THR A CA 1
ATOM 592 C C . THR A 1 89 ? 1.531 8.132 -20.513 1.00 97.06 89 THR A C 1
ATOM 594 O O . THR A 1 89 ? 0.862 8.024 -21.536 1.00 97.06 89 THR A O 1
ATOM 597 N N . SER A 1 90 ? 2.812 7.755 -20.456 1.00 97.12 90 SER A N 1
ATOM 598 C CA . SER A 1 90 ? 3.567 7.262 -21.619 1.00 97.12 90 SER A CA 1
ATOM 599 C C . SER A 1 90 ? 4.040 5.816 -21.493 1.00 97.12 90 SER A C 1
ATOM 601 O O . SER A 1 90 ? 4.423 5.220 -22.494 1.00 97.12 90 SER A O 1
ATOM 603 N N . GLY A 1 91 ? 4.062 5.253 -20.282 1.00 97.19 91 GLY A N 1
ATOM 604 C CA . GLY A 1 91 ? 4.697 3.964 -20.002 1.00 97.19 91 GLY A CA 1
ATOM 605 C C . GLY A 1 91 ? 6.229 4.002 -20.066 1.00 97.19 91 GLY A C 1
ATOM 606 O O . GLY A 1 91 ? 6.872 2.966 -19.887 1.00 97.19 91 GLY A O 1
ATOM 607 N N . ASN A 1 92 ? 6.833 5.176 -20.301 1.00 97.25 92 ASN A N 1
ATOM 608 C CA . ASN A 1 92 ? 8.285 5.311 -20.352 1.00 97.25 92 ASN A CA 1
ATOM 609 C C . ASN A 1 92 ? 8.884 4.893 -19.011 1.00 97.25 92 ASN A C 1
ATOM 611 O O . ASN A 1 92 ? 8.501 5.408 -17.959 1.00 97.25 92 ASN A O 1
ATOM 615 N N . THR A 1 93 ? 9.845 3.977 -19.076 1.00 97.75 93 THR A N 1
ATOM 616 C CA . THR A 1 93 ? 10.583 3.498 -17.912 1.00 97.75 93 THR A CA 1
ATOM 617 C C . THR A 1 93 ? 11.956 4.153 -17.878 1.00 97.75 93 THR A C 1
ATOM 619 O O . THR A 1 93 ? 12.666 4.147 -18.883 1.00 97.75 93 THR A O 1
ATOM 622 N N . VAL A 1 94 ? 12.350 4.691 -16.727 1.00 97.31 94 VAL A N 1
ATOM 623 C CA . VAL A 1 94 ? 13.703 5.208 -16.489 1.00 97.31 94 VAL A CA 1
ATOM 624 C C . VAL A 1 94 ? 14.375 4.349 -15.430 1.00 97.31 94 VAL A C 1
ATOM 626 O O . VAL A 1 94 ? 13.820 4.136 -14.354 1.00 97.31 94 VAL A O 1
ATOM 629 N N . VAL A 1 95 ? 15.586 3.882 -15.732 1.00 97.56 95 VAL A N 1
ATOM 630 C CA . VAL A 1 95 ? 16.476 3.207 -14.783 1.00 97.56 95 VAL A CA 1
ATOM 631 C C . VAL A 1 95 ? 17.724 4.070 -14.655 1.00 97.56 95 VAL A C 1
ATOM 633 O O . VAL A 1 95 ? 18.511 4.156 -15.590 1.00 97.56 95 VAL A O 1
ATOM 636 N N . SER A 1 96 ? 17.901 4.734 -13.513 1.00 95.44 96 SER A N 1
ATOM 637 C CA . SER A 1 96 ? 19.029 5.658 -13.298 1.00 95.44 96 SER A CA 1
ATOM 638 C C . SER A 1 96 ? 20.369 4.930 -13.102 1.00 95.44 96 SER A C 1
ATOM 640 O O . SER A 1 96 ? 21.421 5.563 -13.099 1.00 95.44 96 SER A O 1
ATOM 642 N N . GLY A 1 97 ? 20.334 3.610 -12.889 1.00 93.88 97 GLY A N 1
ATOM 643 C CA . GLY A 1 97 ? 21.503 2.730 -12.829 1.00 93.88 97 GLY A CA 1
ATOM 644 C C . GLY A 1 97 ? 21.607 1.809 -14.047 1.00 93.88 97 GLY A C 1
ATOM 645 O O . GLY A 1 97 ? 21.025 2.066 -15.096 1.00 93.88 97 GLY A O 1
ATOM 646 N N . SER A 1 98 ? 22.330 0.700 -13.898 1.00 93.88 98 SER A N 1
ATOM 647 C CA . SER A 1 98 ? 22.419 -0.330 -14.938 1.00 93.88 98 SER A CA 1
ATOM 648 C C . SER A 1 98 ? 21.189 -1.238 -14.936 1.00 93.88 98 SER A C 1
ATOM 650 O O . SER A 1 98 ? 20.724 -1.659 -13.876 1.00 93.88 98 SER A O 1
ATOM 652 N N . LEU A 1 99 ? 20.704 -1.602 -16.125 1.00 94.31 99 LEU A N 1
ATOM 653 C CA . LEU A 1 99 ? 19.718 -2.665 -16.301 1.00 94.31 99 LEU A CA 1
ATOM 654 C C . LEU A 1 99 ? 20.437 -3.988 -16.587 1.00 94.31 99 LEU A C 1
ATOM 656 O O . LEU A 1 99 ? 21.065 -4.139 -17.632 1.00 94.31 99 LEU A O 1
ATOM 660 N N . THR A 1 100 ? 20.301 -4.955 -15.683 1.00 94.31 100 THR A N 1
ATOM 661 C CA . THR A 1 100 ? 20.730 -6.342 -15.906 1.00 94.31 100 THR A CA 1
ATOM 662 C C . THR A 1 100 ? 19.487 -7.199 -16.095 1.00 94.31 100 THR A C 1
ATOM 664 O O . THR A 1 100 ? 18.711 -7.379 -15.159 1.00 94.31 100 THR A O 1
ATOM 667 N N . ALA A 1 101 ? 19.291 -7.726 -17.299 1.00 94.50 101 ALA A N 1
ATOM 668 C CA . ALA A 1 101 ? 18.169 -8.593 -17.644 1.00 94.50 101 ALA A CA 1
ATOM 669 C C . ALA A 1 101 ? 18.679 -9.879 -18.311 1.00 94.50 101 ALA A C 1
ATOM 671 O O . ALA A 1 101 ? 19.818 -9.940 -18.769 1.00 94.50 101 ALA A O 1
ATOM 672 N N . GLY A 1 102 ? 17.839 -10.918 -18.344 1.00 93.19 102 GLY A N 1
ATOM 673 C CA . GLY A 1 102 ? 18.106 -12.128 -19.124 1.00 93.19 102 GLY A CA 1
ATOM 674 C C . GLY A 1 102 ? 17.920 -11.888 -20.628 1.00 93.19 102 GLY A C 1
ATOM 675 O O . GLY A 1 102 ? 18.272 -10.836 -21.162 1.00 93.19 102 GLY A O 1
ATOM 676 N N . ALA A 1 103 ? 17.317 -12.854 -21.326 1.00 92.62 103 ALA A N 1
ATOM 677 C CA . ALA A 1 103 ? 16.926 -12.657 -22.719 1.00 92.62 103 ALA A CA 1
ATOM 678 C C . ALA A 1 103 ? 15.974 -11.454 -22.837 1.00 92.62 103 ALA A C 1
ATOM 680 O O . ALA A 1 103 ? 14.924 -11.414 -22.199 1.00 92.62 103 ALA A O 1
ATOM 681 N N . THR A 1 104 ? 16.354 -10.476 -23.655 1.00 93.88 104 THR A N 1
ATOM 682 C CA . THR A 1 104 ? 15.594 -9.241 -23.871 1.00 93.88 104 THR A CA 1
ATOM 683 C C . THR A 1 104 ? 15.261 -9.139 -25.353 1.00 93.88 104 THR A C 1
ATOM 685 O O . THR A 1 104 ? 16.154 -9.242 -26.188 1.00 93.88 104 THR A O 1
ATOM 688 N N . SER A 1 105 ? 13.982 -8.957 -25.690 1.00 92.56 105 SER A N 1
ATOM 689 C CA . SER A 1 105 ? 13.532 -8.707 -27.066 1.00 92.56 105 SER A CA 1
ATOM 690 C C . SER A 1 105 ? 13.185 -7.232 -27.226 1.00 92.56 105 SER A C 1
ATOM 692 O O . SER A 1 105 ? 12.378 -6.707 -26.463 1.00 92.56 105 SER A O 1
ATOM 694 N N . VAL A 1 106 ? 13.771 -6.573 -28.225 1.00 93.38 106 VAL A N 1
ATOM 695 C CA . VAL A 1 106 ? 13.429 -5.198 -28.607 1.00 93.38 106 VAL A CA 1
ATOM 696 C C . VAL A 1 106 ? 12.722 -5.276 -29.957 1.00 93.38 106 VAL A C 1
ATOM 698 O O . VAL A 1 106 ? 13.330 -5.648 -30.951 1.00 93.38 106 VAL A O 1
ATOM 701 N N . SER A 1 107 ? 11.419 -4.988 -29.985 1.00 93.62 107 SER A N 1
ATOM 702 C CA . SER A 1 107 ? 10.567 -5.142 -31.182 1.00 93.62 107 SER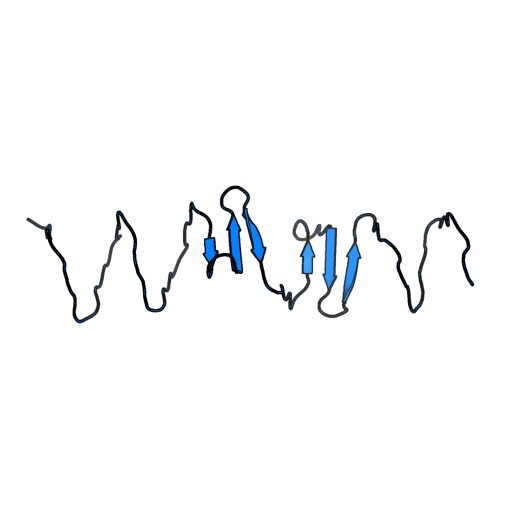 A CA 1
ATOM 703 C C . SER A 1 107 ? 10.667 -3.982 -32.176 1.00 93.62 107 SER A C 1
ATOM 705 O O . SER A 1 107 ? 10.036 -4.003 -33.229 1.00 93.62 107 SER A O 1
ATOM 707 N N . SER A 1 108 ? 11.430 -2.956 -31.819 1.00 94.81 108 SER A N 1
ATOM 708 C CA . SER A 1 108 ? 11.668 -1.766 -32.621 1.00 94.81 108 SER A CA 1
ATOM 709 C C . SER A 1 108 ? 13.145 -1.385 -32.481 1.00 94.81 108 SER A C 1
ATOM 711 O O . SER A 1 108 ? 14.017 -2.247 -32.411 1.00 94.81 108 SER A O 1
ATOM 713 N N . THR A 1 109 ? 13.459 -0.101 -32.437 1.00 93.50 109 THR A N 1
ATOM 714 C CA . THR A 1 109 ? 14.830 0.397 -32.401 1.00 93.50 109 THR A CA 1
ATOM 715 C C . THR A 1 109 ? 15.459 0.289 -31.014 1.00 93.50 109 THR A C 1
ATOM 717 O O . THR A 1 109 ? 14.862 0.718 -30.026 1.00 93.50 109 THR A O 1
ATOM 720 N N . LEU A 1 110 ? 16.709 -0.171 -30.958 1.00 93.69 110 LEU A N 1
ATOM 721 C CA . LEU A 1 110 ? 17.589 0.020 -29.808 1.00 93.69 110 LEU A CA 1
ATOM 722 C C . LEU A 1 110 ? 18.556 1.174 -30.102 1.00 93.69 110 LEU A C 1
ATOM 724 O O . LEU A 1 110 ? 19.374 1.086 -31.015 1.00 93.69 110 LEU A O 1
ATOM 728 N N . GLY A 1 111 ? 18.461 2.257 -29.330 1.00 92.44 111 GLY A N 1
ATOM 729 C CA . GLY A 1 111 ? 19.419 3.360 -29.386 1.00 92.44 111 GLY A CA 1
ATOM 730 C C . GLY A 1 111 ? 20.588 3.112 -28.436 1.00 92.44 111 GLY A C 1
ATOM 731 O O . GLY A 1 111 ? 20.375 2.972 -27.234 1.00 92.44 111 GLY A O 1
ATOM 732 N N . VAL A 1 112 ? 21.815 3.088 -28.957 1.00 94.69 112 VAL A N 1
ATOM 733 C CA . VAL A 1 112 ? 23.045 2.988 -28.157 1.00 94.69 112 VAL A CA 1
ATOM 734 C C . VAL A 1 112 ? 23.898 4.233 -28.372 1.00 94.69 112 VAL A C 1
ATOM 736 O O . VAL A 1 112 ? 24.240 4.581 -29.497 1.00 94.69 112 VAL A O 1
ATOM 739 N N . THR A 1 113 ? 24.211 4.941 -27.289 1.00 94.19 113 THR A N 1
ATOM 740 C CA . THR A 1 113 ? 25.050 6.153 -27.323 1.00 94.19 113 THR A CA 1
ATOM 741 C C . THR A 1 113 ? 26.501 5.876 -26.930 1.00 94.19 113 THR A C 1
ATOM 743 O O . THR A 1 113 ? 27.381 6.679 -27.226 1.00 94.19 113 THR A O 1
ATOM 746 N N . GLY A 1 114 ? 26.750 4.745 -26.266 1.00 93.94 114 GLY A N 1
ATOM 747 C CA . GLY A 1 114 ? 28.074 4.272 -25.870 1.00 93.94 114 GLY A CA 1
ATOM 748 C C . GLY A 1 114 ? 28.496 2.997 -26.603 1.00 93.94 114 GLY A C 1
ATOM 749 O O . GLY A 1 114 ? 27.847 2.548 -27.548 1.00 93.94 114 GLY A O 1
ATOM 750 N N . ALA A 1 115 ? 29.596 2.396 -26.143 1.00 93.69 115 ALA A N 1
ATOM 751 C CA . ALA A 1 115 ? 30.096 1.139 -26.690 1.00 93.69 115 ALA A CA 1
ATOM 752 C C . ALA A 1 115 ? 29.132 -0.024 -26.409 1.00 93.69 115 ALA A C 1
ATOM 754 O O . ALA A 1 115 ? 28.566 -0.133 -25.322 1.00 93.69 115 ALA A O 1
ATOM 755 N N . THR A 1 116 ? 28.988 -0.916 -27.388 1.00 93.94 116 THR A N 1
ATOM 756 C CA . THR A 1 116 ? 28.215 -2.157 -27.266 1.00 93.94 116 THR A CA 1
ATOM 757 C C . THR A 1 116 ? 29.163 -3.345 -27.384 1.00 93.94 116 THR A C 1
ATOM 759 O O . THR A 1 116 ? 29.912 -3.431 -28.354 1.00 93.94 116 THR A O 1
ATOM 762 N N . SER A 1 117 ? 29.109 -4.269 -26.424 1.00 92.38 117 SER A N 1
ATOM 763 C CA . SER A 1 117 ? 29.870 -5.523 -26.446 1.00 92.38 117 SER A CA 1
ATOM 764 C C . SER A 1 117 ? 28.907 -6.701 -26.516 1.00 92.38 117 SER A C 1
ATOM 766 O O . SER A 1 117 ? 28.100 -6.887 -25.607 1.00 92.38 117 SER A O 1
ATOM 768 N N . LEU A 1 118 ? 29.007 -7.512 -27.569 1.00 92.00 118 LEU A N 1
ATOM 769 C CA . LEU A 1 118 ? 28.303 -8.789 -27.664 1.00 92.00 118 LEU A CA 1
ATOM 770 C C . LEU A 1 118 ? 29.286 -9.923 -27.381 1.00 92.00 118 LEU A C 1
ATOM 772 O O . LEU A 1 118 ? 30.329 -10.025 -28.020 1.00 92.00 118 LEU A O 1
ATOM 776 N N . SER A 1 119 ? 28.948 -10.782 -26.423 1.00 90.69 119 SER A N 1
ATOM 777 C CA . SER A 1 119 ? 29.732 -11.985 -26.116 1.00 90.69 119 SER A CA 1
ATOM 778 C C . SER A 1 119 ? 29.484 -13.131 -27.103 1.00 90.69 119 SER A C 1
ATOM 780 O O . SER A 1 119 ? 30.158 -14.155 -27.032 1.00 90.69 119 SER A O 1
ATOM 782 N N . SER A 1 120 ? 28.510 -12.974 -28.002 1.00 92.12 120 SER A N 1
ATOM 783 C CA . SER A 1 120 ? 28.105 -13.964 -28.998 1.00 92.12 120 SER A CA 1
ATOM 784 C C . SER A 1 120 ? 27.618 -13.274 -30.278 1.00 92.12 120 SER A C 1
ATOM 786 O O . SER A 1 120 ? 27.744 -12.060 -30.441 1.00 92.12 120 SER A O 1
ATOM 788 N N . THR A 1 121 ? 27.079 -14.05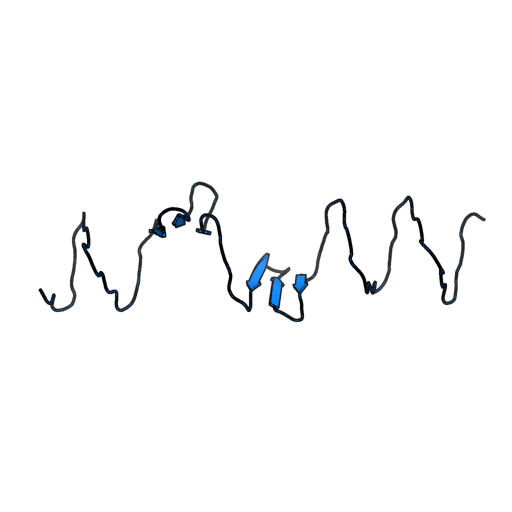8 -31.205 1.00 86.62 121 THR A N 1
ATOM 789 C CA . THR A 1 121 ? 26.623 -13.617 -32.519 1.00 86.62 121 THR A CA 1
ATOM 790 C C . THR A 1 121 ? 25.463 -12.627 -32.427 1.00 86.62 121 THR A C 1
ATOM 792 O O . THR A 1 121 ? 24.467 -12.869 -31.747 1.00 86.62 121 THR A O 1
ATOM 795 N N . LEU A 1 122 ? 25.576 -11.537 -33.186 1.00 87.75 122 LEU A N 1
ATOM 796 C CA . LEU A 1 122 ? 24.450 -10.689 -33.554 1.00 87.75 122 LEU A CA 1
ATOM 797 C C . LEU A 1 122 ? 23.783 -11.295 -34.793 1.00 87.75 122 LEU A C 1
ATOM 799 O O . LEU A 1 122 ? 24.408 -11.366 -35.850 1.00 87.75 122 LEU A O 1
ATOM 803 N N . ALA A 1 123 ? 22.540 -11.750 -34.660 1.00 80.25 123 ALA A N 1
ATOM 804 C CA . ALA A 1 123 ? 21.721 -12.097 -35.814 1.00 80.25 123 ALA A CA 1
ATOM 805 C C . ALA A 1 123 ? 21.138 -10.795 -36.380 1.00 80.25 123 ALA A C 1
ATOM 807 O O . ALA A 1 123 ? 20.357 -10.135 -35.693 1.00 80.25 123 ALA A O 1
ATOM 808 N N . VAL A 1 124 ? 21.583 -10.406 -37.577 1.00 79.31 124 VAL A N 1
ATOM 809 C CA . VAL A 1 124 ? 21.077 -9.246 -38.329 1.00 79.31 124 VAL A CA 1
ATOM 810 C C . VAL A 1 124 ? 20.096 -9.675 -39.405 1.00 79.31 124 VAL A C 1
ATOM 812 O O . VAL A 1 124 ? 20.305 -10.768 -39.980 1.00 79.31 124 VAL A O 1
#

pLDDT: mean 94.98, std 4.4, range [61.38, 98.44]

Sequence (124 aa):
SSTLAVTGAATLSSTLGVTDATTLQSTLAVTGATTLSSTLGVTGNVNVNSGKFVVTASNGNTAIAGTLAAVSDFKIGESGSEKFTVAATSGNTVVSGSLTAGATSVSSTLGVTGATSLSSTLAV

Radius of gyration: 27.07 Å; chains: 1; bounding box: 59×28×83 Å

Secondary structure (DSSP, 8-state):
-------S----SSPPP-SS----SSPPP-SS----SS----SS-EEETTTTEEE-TTT--EEESS----SS-EEEEETTEEEEEE-TTT--EEESS----SS---SSPPP-SS----SS----